Protein AF-A0A0J1I411-F1 (afdb_monomer)

Structure (mmCIF, N/CA/C/O backbone):
data_AF-A0A0J1I411-F1
#
_entry.id   AF-A0A0J1I411-F1
#
loop_
_atom_site.group_PDB
_atom_site.id
_atom_site.type_symbol
_atom_site.label_atom_id
_atom_site.label_alt_id
_atom_site.label_comp_id
_atom_site.label_asym_id
_atom_site.label_entity_id
_atom_site.label_seq_id
_atom_site.pdbx_PDB_ins_code
_atom_site.Cartn_x
_atom_site.Cartn_y
_atom_site.Cartn_z
_atom_site.occupancy
_atom_site.B_iso_or_equiv
_atom_site.auth_seq_id
_atom_site.auth_comp_id
_atom_site.auth_asym_id
_atom_site.auth_atom_id
_atom_site.pdbx_PDB_model_num
ATOM 1 N N . MET A 1 1 ? 9.560 -1.890 -62.493 1.00 42.06 1 MET A N 1
ATOM 2 C CA . MET A 1 1 ? 10.610 -2.605 -61.747 1.00 42.06 1 MET A CA 1
ATOM 3 C C . MET A 1 1 ? 11.025 -1.692 -60.605 1.00 42.06 1 MET A C 1
ATOM 5 O O . MET A 1 1 ? 11.712 -0.721 -60.856 1.00 42.06 1 MET A O 1
ATOM 9 N N . GLU A 1 2 ? 10.551 -1.786 -59.376 1.00 38.88 2 GLU A N 1
ATOM 10 C CA . GLU A 1 2 ? 9.699 -2.738 -58.673 1.00 38.88 2 GLU A CA 1
ATOM 11 C C . GLU A 1 2 ? 8.915 -1.892 -57.660 1.00 38.88 2 GLU A C 1
ATOM 13 O O . GLU A 1 2 ? 9.503 -1.111 -56.914 1.00 38.88 2 GLU A O 1
ATOM 18 N N . SER A 1 3 ? 7.591 -2.007 -57.671 1.00 45.38 3 SER A N 1
ATOM 19 C CA . SER A 1 3 ? 6.730 -1.482 -56.616 1.00 45.38 3 SER A CA 1
ATOM 20 C C . SER A 1 3 ? 6.575 -2.609 -55.603 1.00 45.38 3 SER A C 1
ATOM 22 O O . SER A 1 3 ? 6.096 -3.673 -55.983 1.00 45.38 3 SER A O 1
ATOM 24 N N . SER A 1 4 ? 6.967 -2.421 -54.341 1.00 43.16 4 SER A N 1
ATOM 25 C CA . SER A 1 4 ? 6.605 -3.381 -53.295 1.00 43.16 4 SER A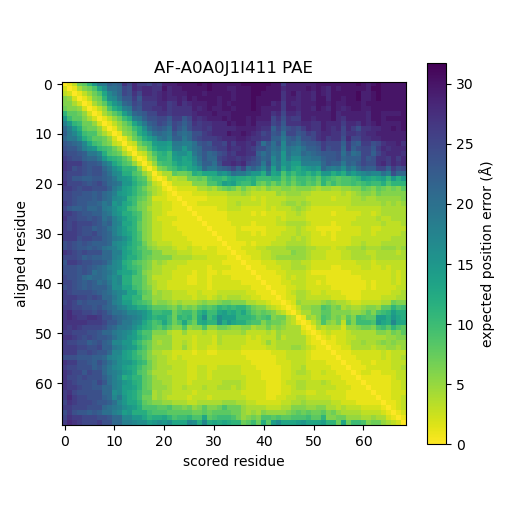 CA 1
ATOM 26 C C . SER A 1 4 ? 6.453 -2.733 -51.923 1.00 43.16 4 SER A C 1
ATOM 28 O O . SER A 1 4 ? 7.234 -1.892 -51.489 1.00 43.16 4 SER A O 1
ATOM 30 N N . VAL A 1 5 ? 5.360 -3.148 -51.302 1.00 56.06 5 VAL A N 1
ATOM 31 C CA . VAL A 1 5 ? 4.715 -2.725 -50.065 1.00 56.06 5 VAL A CA 1
ATOM 32 C C . VAL A 1 5 ? 5.471 -3.266 -48.857 1.00 56.06 5 VAL A C 1
ATOM 34 O O . VAL A 1 5 ? 5.804 -4.441 -48.862 1.00 56.06 5 VAL A O 1
ATOM 37 N N . LEU A 1 6 ? 5.599 -2.490 -47.776 1.00 45.75 6 LEU A N 1
ATOM 38 C CA . LEU A 1 6 ? 5.574 -3.020 -46.402 1.00 45.75 6 LEU A CA 1
ATOM 39 C C . LEU A 1 6 ? 5.060 -1.915 -45.468 1.00 45.75 6 LEU A C 1
ATOM 41 O O . LEU A 1 6 ? 5.727 -0.923 -45.209 1.00 45.75 6 LEU A O 1
ATOM 45 N N . ALA A 1 7 ? 3.766 -1.951 -45.163 1.00 44.03 7 ALA A N 1
ATOM 46 C CA . ALA A 1 7 ? 3.199 -2.666 -44.018 1.00 44.03 7 ALA A CA 1
ATOM 47 C C . ALA A 1 7 ? 3.090 -1.717 -42.820 1.00 44.03 7 ALA A C 1
ATOM 49 O O . ALA A 1 7 ? 4.077 -1.175 -42.329 1.00 44.03 7 ALA A O 1
ATOM 50 N N . GLY A 1 8 ? 1.842 -1.485 -42.408 1.00 43.62 8 GLY A N 1
ATOM 51 C CA . GLY A 1 8 ? 1.465 -0.529 -41.380 1.00 43.62 8 GLY A CA 1
ATOM 52 C C . GLY A 1 8 ? 2.343 -0.625 -40.140 1.00 43.62 8 GLY A C 1
ATOM 53 O O . GLY A 1 8 ? 2.700 -1.711 -39.679 1.00 43.62 8 GLY A O 1
ATOM 54 N N . ARG A 1 9 ? 2.663 0.549 -39.593 1.00 48.91 9 ARG A N 1
ATOM 55 C CA . ARG A 1 9 ? 3.284 0.735 -38.286 1.00 48.91 9 ARG A CA 1
ATOM 56 C C . ARG A 1 9 ? 2.339 0.144 -37.242 1.00 48.91 9 ARG A C 1
ATOM 58 O O . ARG A 1 9 ? 1.510 0.838 -36.666 1.00 48.91 9 ARG A O 1
ATOM 65 N N . ARG A 1 10 ? 2.424 -1.173 -37.054 1.00 45.69 10 ARG A N 1
ATOM 66 C CA . ARG A 1 10 ? 1.800 -1.896 -35.956 1.00 45.69 10 ARG A CA 1
ATOM 67 C C . ARG A 1 10 ? 2.411 -1.276 -34.716 1.00 45.69 10 ARG A C 1
ATOM 69 O O . ARG A 1 10 ? 3.578 -1.525 -34.413 1.00 45.69 10 ARG A O 1
ATOM 76 N N . VAL A 1 11 ? 1.652 -0.389 -34.077 1.00 45.88 11 VAL A N 1
ATOM 77 C CA . VAL A 1 11 ? 1.958 0.104 -32.743 1.00 45.88 11 VAL A CA 1
ATOM 78 C C . VAL A 1 11 ? 2.089 -1.170 -31.933 1.00 45.88 11 VAL A C 1
ATOM 80 O O . VAL A 1 11 ? 1.107 -1.872 -31.687 1.00 45.88 11 VAL A O 1
ATOM 83 N N . LYS A 1 12 ? 3.324 -1.573 -31.636 1.00 43.44 12 LYS A N 1
ATOM 84 C CA . LYS A 1 12 ? 3.509 -2.535 -30.576 1.00 43.44 12 LYS A CA 1
ATOM 85 C C . LYS A 1 12 ? 3.025 -1.752 -29.367 1.00 43.44 12 LYS A C 1
ATOM 87 O O . LYS A 1 12 ? 3.748 -0.889 -28.882 1.00 43.44 12 LYS A O 1
ATOM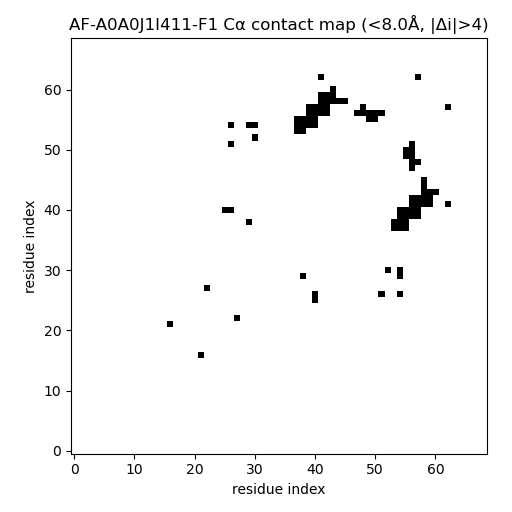 92 N N . HIS A 1 13 ? 1.789 -2.005 -28.938 1.00 40.06 13 HIS A N 1
ATOM 93 C CA . HIS A 1 13 ? 1.431 -1.887 -27.536 1.00 40.06 13 HIS A CA 1
ATOM 94 C C . HIS A 1 13 ? 2.352 -2.876 -26.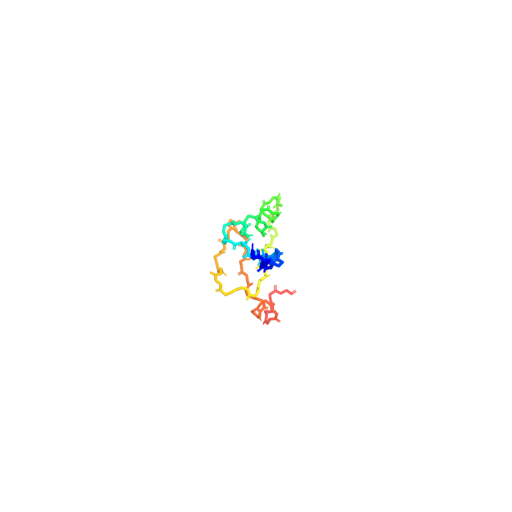824 1.00 40.06 13 HIS A C 1
ATOM 96 O O . HIS A 1 13 ? 2.000 -4.014 -26.534 1.00 40.06 13 HIS A O 1
ATOM 102 N N . GLN A 1 14 ? 3.618 -2.482 -26.699 1.00 39.62 14 GLN A N 1
ATOM 103 C CA . GLN A 1 14 ? 4.493 -3.010 -25.692 1.00 39.62 14 GLN A CA 1
ATOM 104 C C . GLN A 1 14 ? 3.766 -2.606 -24.421 1.00 39.62 14 GLN A C 1
ATOM 106 O O . GLN A 1 14 ? 3.739 -1.430 -24.064 1.00 39.62 14 GLN A O 1
ATOM 111 N N . HIS A 1 15 ? 3.095 -3.577 -23.806 1.00 47.09 15 HIS A N 1
ATOM 112 C CA . HIS A 1 15 ? 2.838 -3.578 -22.377 1.00 47.09 15 HIS A CA 1
ATOM 113 C C . HIS A 1 15 ? 4.217 -3.613 -21.713 1.00 47.09 15 HIS A C 1
ATOM 115 O O . HIS A 1 15 ? 4.705 -4.647 -21.273 1.00 47.09 15 HIS A O 1
ATOM 121 N N . ALA A 1 16 ? 4.923 -2.494 -21.833 1.00 49.47 16 ALA A N 1
ATOM 122 C CA . ALA A 1 16 ? 6.153 -2.227 -21.150 1.00 49.47 16 ALA A CA 1
ATOM 123 C C . ALA A 1 16 ? 5.714 -1.792 -19.764 1.00 49.47 16 ALA A C 1
ATOM 125 O O . ALA A 1 16 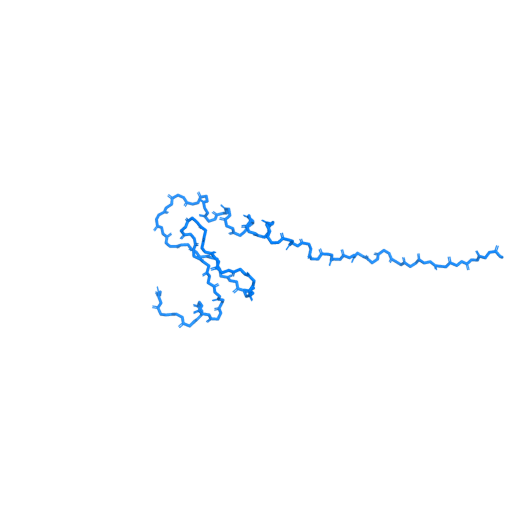? 5.353 -0.639 -19.564 1.00 49.47 16 ALA A O 1
ATOM 126 N N . ASP A 1 17 ? 5.699 -2.732 -18.835 1.00 55.56 17 ASP A N 1
ATOM 127 C CA . ASP A 1 17 ? 6.060 -2.365 -17.480 1.00 55.56 17 ASP A CA 1
ATOM 128 C C . ASP A 1 17 ? 6.871 -3.516 -16.892 1.00 55.56 17 ASP A C 1
ATOM 130 O O . ASP A 1 17 ? 6.386 -4.467 -16.287 1.00 55.56 17 ASP A O 1
ATOM 134 N N . SER A 1 18 ? 8.157 -3.484 -17.225 1.00 53.31 18 SER A N 1
ATOM 135 C CA . SER A 1 18 ? 9.210 -4.115 -16.442 1.00 53.31 18 SER A CA 1
ATOM 136 C C . SER A 1 18 ? 9.009 -3.711 -14.980 1.00 53.31 18 SER A C 1
ATOM 138 O O . SER A 1 18 ? 9.122 -2.525 -14.681 1.00 53.31 18 SER A O 1
ATOM 140 N N . GLY A 1 19 ? 8.711 -4.680 -14.107 1.00 64.25 19 GLY A N 1
ATOM 141 C CA . GLY A 1 19 ? 8.063 -4.51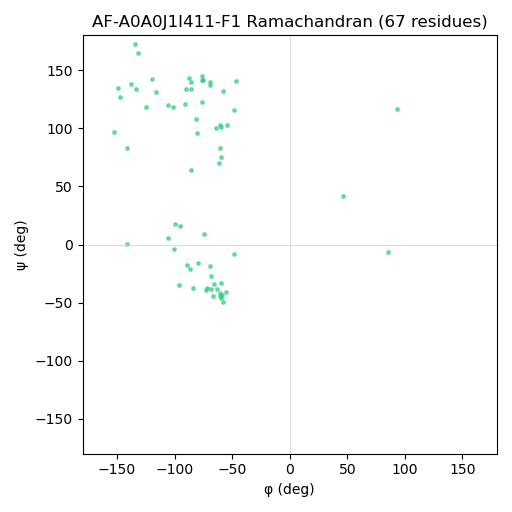2 -12.792 1.00 64.25 19 GLY A CA 1
ATOM 142 C C . GLY A 1 19 ? 8.576 -3.444 -11.814 1.00 64.25 19 GLY A C 1
ATOM 143 O O . GLY A 1 19 ? 7.902 -3.175 -10.828 1.00 64.25 19 GLY A O 1
ATOM 144 N N . ALA A 1 20 ? 9.704 -2.781 -12.076 1.00 64.56 20 ALA A N 1
ATOM 145 C CA . ALA A 1 20 ? 10.137 -1.608 -11.319 1.00 64.56 20 ALA A CA 1
ATOM 146 C C . ALA A 1 20 ? 9.235 -0.373 -11.537 1.00 64.56 20 ALA A C 1
ATOM 148 O O . ALA A 1 20 ? 8.967 0.349 -10.580 1.00 64.56 20 ALA A O 1
ATOM 149 N N . GLY A 1 21 ? 8.751 -0.130 -12.763 1.00 78.81 21 GLY A N 1
ATOM 150 C CA . GLY A 1 21 ? 7.874 1.015 -13.055 1.00 78.81 21 GLY A CA 1
ATOM 151 C C . GLY A 1 21 ? 6.469 0.842 -12.473 1.00 78.81 21 GLY A C 1
ATOM 152 O O . GLY A 1 21 ? 5.899 1.783 -11.915 1.00 78.81 21 GLY A O 1
ATOM 153 N N . THR A 1 22 ? 5.954 -0.387 -12.509 1.00 78.94 22 THR A N 1
ATOM 154 C CA . THR A 1 22 ? 4.693 -0.778 -11.869 1.00 78.94 22 THR A CA 1
ATOM 155 C C . THR A 1 22 ? 4.738 -0.552 -10.358 1.00 78.94 22 THR A C 1
ATOM 157 O O . THR A 1 22 ? 3.831 0.067 -9.805 1.00 78.94 22 THR A O 1
ATOM 160 N N . LEU A 1 23 ? 5.832 -0.963 -9.701 1.00 82.75 23 LEU A N 1
ATOM 161 C CA . LEU A 1 23 ? 6.009 -0.819 -8.254 1.00 82.75 23 LEU A CA 1
ATOM 162 C C . LEU A 1 23 ? 5.913 0.644 -7.804 1.00 82.75 23 LEU A C 1
ATOM 164 O O . LEU A 1 23 ? 5.182 0.975 -6.875 1.00 82.75 23 LEU A O 1
ATOM 168 N N . GLU A 1 24 ? 6.636 1.544 -8.469 1.00 87.81 24 GLU A N 1
ATOM 169 C CA . GLU A 1 24 ? 6.622 2.960 -8.103 1.00 87.81 24 GLU A CA 1
ATOM 170 C C . GLU A 1 24 ? 5.210 3.548 -8.219 1.00 87.81 24 GLU A C 1
ATOM 172 O O . GLU A 1 24 ? 4.735 4.228 -7.307 1.00 87.81 24 GLU A O 1
ATOM 177 N N . ARG A 1 25 ? 4.501 3.235 -9.308 1.00 89.31 25 ARG A N 1
ATOM 178 C CA . ARG A 1 25 ? 3.153 3.755 -9.570 1.00 89.31 25 ARG A CA 1
ATOM 179 C C . ARG A 1 25 ? 2.112 3.253 -8.572 1.00 89.31 25 ARG A C 1
ATOM 181 O O . ARG A 1 25 ? 1.183 3.996 -8.259 1.00 89.31 25 ARG A O 1
ATOM 188 N N . GLU A 1 26 ? 2.251 2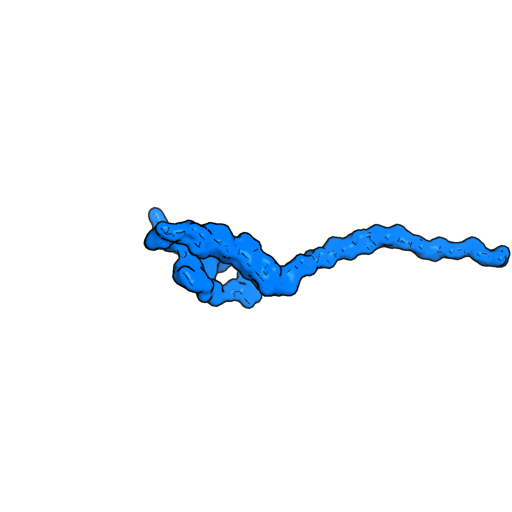.021 -8.096 1.00 90.12 26 GLU A N 1
ATOM 189 C CA . GLU A 1 26 ? 1.299 1.395 -7.175 1.00 90.12 26 GLU A CA 1
ATOM 190 C C . GLU A 1 26 ? 1.564 1.763 -5.711 1.00 90.12 26 GLU A C 1
ATOM 192 O O . GLU A 1 26 ? 0.621 2.001 -4.954 1.00 90.12 26 GLU A O 1
ATOM 197 N N . PHE A 1 27 ? 2.833 1.870 -5.305 1.00 92.12 27 PHE A N 1
ATOM 198 C CA . PHE A 1 27 ? 3.197 2.065 -3.900 1.00 92.12 27 PHE A CA 1
ATOM 199 C C . PHE A 1 27 ? 3.434 3.530 -3.521 1.00 92.12 27 PHE A C 1
ATOM 201 O O . PHE A 1 27 ? 3.065 3.927 -2.413 1.00 92.12 27 PHE A O 1
ATOM 208 N N . ALA A 1 28 ? 3.990 4.367 -4.408 1.00 94.00 28 ALA A N 1
ATOM 209 C CA . ALA A 1 28 ? 4.339 5.750 -4.062 1.00 94.00 28 ALA A CA 1
ATOM 210 C C . ALA A 1 28 ? 3.159 6.579 -3.508 1.00 94.00 28 ALA A C 1
ATOM 212 O O . ALA A 1 28 ? 3.359 7.286 -2.514 1.00 94.00 28 ALA A O 1
ATOM 213 N N . PRO A 1 29 ? 1.923 6.481 -4.048 1.00 95.25 29 PRO A N 1
ATOM 214 C CA . PRO A 1 29 ? 0.783 7.207 -3.488 1.00 95.25 29 PRO A CA 1
ATOM 215 C C . PRO A 1 29 ? 0.445 6.782 -2.054 1.00 95.25 29 PRO A C 1
ATOM 217 O O . PRO A 1 29 ? 0.113 7.628 -1.228 1.00 95.25 29 PRO A O 1
ATOM 220 N N . LEU A 1 30 ? 0.552 5.486 -1.743 1.00 95.81 30 LEU A N 1
ATOM 221 C CA . LEU A 1 30 ? 0.241 4.943 -0.419 1.00 95.81 30 LEU A CA 1
ATOM 222 C C . LEU A 1 30 ? 1.312 5.324 0.609 1.00 95.81 30 LEU A C 1
ATOM 224 O O . LEU A 1 30 ? 0.977 5.683 1.738 1.00 95.81 30 LEU A O 1
ATOM 228 N N . LEU A 1 31 ? 2.585 5.311 0.209 1.00 94.50 31 LEU A N 1
ATOM 229 C CA . LEU A 1 31 ? 3.712 5.712 1.059 1.00 94.50 31 LEU A CA 1
ATOM 230 C C . LEU A 1 31 ? 3.719 7.213 1.374 1.00 94.50 31 LEU A C 1
ATOM 232 O O . LEU A 1 31 ? 4.211 7.628 2.423 1.00 94.50 31 LEU A O 1
ATOM 236 N N . ALA A 1 32 ? 3.147 8.042 0.498 1.00 95.94 32 ALA A N 1
ATOM 237 C CA . ALA A 1 32 ? 3.021 9.478 0.736 1.00 95.94 32 ALA A CA 1
ATOM 238 C C . ALA A 1 32 ? 2.012 9.826 1.852 1.00 95.94 32 ALA A C 1
ATOM 240 O O . ALA A 1 32 ? 2.061 10.933 2.401 1.00 95.94 32 ALA A O 1
ATOM 241 N N . ILE A 1 33 ? 1.110 8.904 2.209 1.00 96.31 33 ILE A N 1
ATOM 242 C CA . ILE A 1 33 ? 0.095 9.107 3.248 1.00 96.31 33 ILE A CA 1
ATOM 243 C C . ILE A 1 33 ? 0.717 8.863 4.626 1.00 96.31 33 ILE A C 1
ATOM 245 O O . ILE A 1 33 ? 0.980 7.731 5.032 1.00 96.31 33 ILE A O 1
ATOM 249 N N . LYS A 1 34 ? 0.914 9.950 5.376 1.00 94.69 34 LYS A N 1
ATOM 250 C CA . LYS A 1 34 ? 1.539 9.946 6.708 1.00 94.69 34 LYS A CA 1
ATOM 251 C C . LYS A 1 34 ? 0.532 9.659 7.821 1.00 94.69 34 LYS A C 1
ATOM 253 O O . LYS A 1 34 ? 0.286 10.503 8.679 1.00 94.69 34 LYS A O 1
ATOM 258 N N . ASP A 1 35 ? -0.040 8.465 7.798 1.00 94.81 35 ASP A N 1
ATOM 259 C CA . ASP A 1 35 ? -0.884 7.947 8.872 1.00 94.81 35 ASP A CA 1
ATOM 260 C C . ASP A 1 35 ? -0.523 6.496 9.226 1.00 94.81 35 ASP A C 1
ATOM 262 O O . ASP A 1 35 ? 0.251 5.833 8.531 1.00 94.81 35 ASP A O 1
ATOM 266 N N . ASN A 1 36 ? -1.131 5.997 10.303 1.00 92.62 36 ASN A N 1
ATOM 267 C CA . ASN A 1 36 ? -0.966 4.619 10.766 1.00 92.62 36 ASN A CA 1
ATOM 268 C C . ASN A 1 36 ? -2.130 3.705 10.345 1.00 92.62 36 ASN A C 1
ATOM 270 O O . ASN A 1 36 ? -2.318 2.644 10.940 1.00 92.62 36 ASN A O 1
ATOM 274 N N . TYR A 1 37 ? -2.942 4.104 9.362 1.00 94.50 37 TYR A N 1
ATOM 275 C CA . TYR A 1 37 ? -4.016 3.244 8.879 1.00 94.50 37 TYR A CA 1
ATOM 276 C C . TYR A 1 37 ? -3.430 2.117 8.011 1.00 94.50 37 TYR A C 1
ATOM 278 O O . TYR A 1 37 ? -2.474 2.371 7.266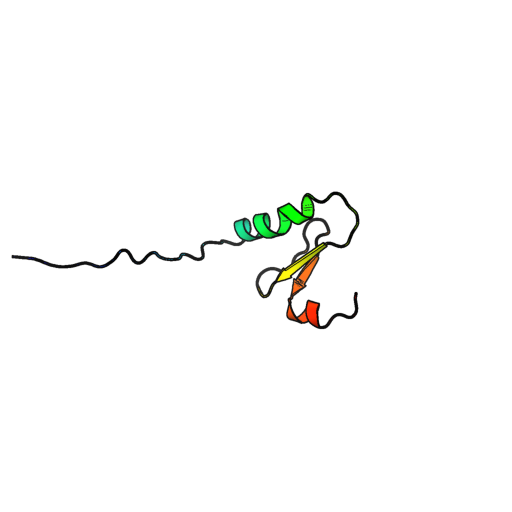 1.00 94.50 37 TYR A O 1
ATOM 286 N N . PRO A 1 38 ? -3.956 0.878 8.088 1.00 93.62 38 PRO A N 1
ATOM 287 C CA . PRO A 1 38 ? -3.514 -0.211 7.222 1.00 93.62 38 PRO A CA 1
ATOM 288 C C . PRO A 1 38 ? -3.698 0.130 5.736 1.00 93.62 38 PRO A C 1
ATOM 290 O O . PRO A 1 38 ? -4.767 0.575 5.325 1.00 93.62 38 PRO A O 1
ATOM 293 N N . LYS A 1 39 ? -2.659 -0.098 4.926 1.00 95.00 39 LYS A N 1
ATOM 294 C CA . LYS A 1 39 ? -2.639 0.200 3.483 1.00 95.00 39 LYS A CA 1
ATOM 295 C C . LYS A 1 39 ? -2.407 -1.081 2.698 1.00 95.00 39 LYS A C 1
ATOM 297 O O . LYS A 1 39 ? -1.618 -1.924 3.132 1.00 95.00 39 LYS A O 1
ATOM 302 N N . TYR A 1 40 ? -3.066 -1.201 1.549 1.00 93.88 40 TYR A N 1
ATOM 303 C CA . TYR A 1 40 ? -3.035 -2.411 0.735 1.00 93.88 40 TYR A CA 1
ATOM 304 C C . TYR A 1 40 ? -2.893 -2.081 -0.749 1.00 93.88 40 TYR A C 1
ATOM 306 O O . TYR A 1 40 ? -3.576 -1.189 -1.248 1.00 93.88 40 TYR A O 1
ATOM 314 N N . VAL A 1 41 ? -2.065 -2.850 -1.451 1.00 93.81 41 VAL A N 1
ATOM 315 C CA . VAL A 1 41 ? -2.142 -3.008 -2.907 1.00 93.81 41 VAL A CA 1
ATOM 316 C C . VAL A 1 41 ? -2.833 -4.342 -3.162 1.00 93.81 41 VAL A C 1
ATOM 318 O O . VAL A 1 41 ? -2.348 -5.384 -2.718 1.00 93.81 41 VAL A O 1
ATOM 321 N N . VAL A 1 42 ? -3.989 -4.302 -3.825 1.00 93.38 42 VAL A N 1
ATOM 322 C CA . VAL A 1 42 ? -4.751 -5.498 -4.202 1.00 93.38 42 VAL A CA 1
ATOM 323 C C . VAL A 1 42 ? -4.585 -5.711 -5.699 1.00 93.38 42 VAL A C 1
ATOM 325 O O . VAL A 1 42 ? -4.951 -4.837 -6.483 1.00 93.38 42 VAL A O 1
ATOM 328 N N . THR A 1 43 ? -4.045 -6.859 -6.096 1.00 89.69 43 THR A N 1
ATOM 329 C CA . THR A 1 43 ? -3.746 -7.162 -7.502 1.00 89.69 43 THR A CA 1
ATOM 330 C C . THR A 1 43 ? -4.263 -8.537 -7.909 1.00 89.69 43 THR A C 1
ATOM 332 O O . THR A 1 43 ? -4.575 -9.370 -7.062 1.00 89.69 43 THR A O 1
ATOM 335 N N . MET A 1 44 ? -4.328 -8.773 -9.217 1.00 90.75 44 MET A N 1
ATOM 336 C CA . MET A 1 44 ? -4.486 -10.105 -9.810 1.00 90.75 44 MET A CA 1
ATOM 337 C C . MET A 1 44 ? -3.156 -10.673 -10.328 1.00 90.75 44 MET A C 1
ATOM 339 O O . MET A 1 44 ? -3.139 -11.793 -10.828 1.00 90.75 44 MET A O 1
ATOM 343 N N . ASP A 1 45 ? -2.070 -9.898 -10.261 1.00 85.25 45 ASP A N 1
ATOM 344 C CA . ASP A 1 45 ? -0.744 -10.324 -10.702 1.00 85.25 45 ASP A CA 1
ATOM 345 C C . ASP A 1 45 ? -0.169 -11.413 -9.776 1.00 85.25 45 ASP A C 1
ATOM 347 O O . ASP A 1 45 ? -0.255 -11.338 -8.548 1.00 85.25 45 ASP A O 1
ATOM 351 N N . ASP A 1 46 ? 0.433 -12.433 -10.380 1.00 75.31 46 ASP A N 1
ATOM 352 C CA . ASP A 1 46 ? 1.026 -13.578 -9.696 1.00 75.31 46 ASP A CA 1
ATOM 353 C C . ASP A 1 46 ? 2.495 -13.356 -9.316 1.00 75.31 46 ASP A C 1
ATOM 355 O O . ASP A 1 46 ? 3.024 -14.089 -8.471 1.00 75.31 46 ASP A O 1
ATOM 359 N N . PHE A 1 47 ? 3.161 -12.371 -9.927 1.00 69.94 47 PHE A N 1
ATOM 360 C CA . PHE A 1 47 ? 4.615 -12.215 -9.855 1.00 69.94 47 PHE A CA 1
ATOM 361 C C . PHE A 1 47 ? 5.114 -11.411 -8.650 1.00 69.94 47 PHE A C 1
ATOM 363 O O . PHE A 1 47 ? 6.274 -11.572 -8.267 1.00 69.94 47 PHE A O 1
ATOM 370 N N . TRP A 1 48 ? 4.274 -10.583 -8.026 1.00 68.88 48 TRP A N 1
ATOM 371 C CA . TRP A 1 48 ? 4.665 -9.742 -6.893 1.00 68.88 48 TRP A CA 1
ATOM 372 C C . TRP A 1 48 ? 3.912 -10.139 -5.625 1.00 68.88 48 TRP A C 1
ATOM 374 O O . TRP A 1 48 ? 2.697 -10.311 -5.654 1.00 68.88 48 TRP A O 1
ATOM 384 N N . ARG A 1 49 ? 4.619 -10.327 -4.504 1.00 68.31 49 ARG A N 1
ATOM 385 C CA . ARG A 1 49 ? 4.004 -10.711 -3.215 1.00 68.31 49 ARG A CA 1
ATOM 386 C C . ARG A 1 49 ? 4.620 -10.035 -1.992 1.00 68.31 49 ARG A C 1
ATOM 388 O O . ARG A 1 49 ? 4.163 -10.286 -0.879 1.00 68.31 49 ARG A O 1
ATOM 395 N N . ASP A 1 50 ? 5.617 -9.177 -2.183 1.00 81.88 50 ASP A N 1
ATOM 396 C CA . ASP A 1 50 ? 6.323 -8.559 -1.068 1.00 81.88 50 ASP A CA 1
ATOM 397 C C . ASP A 1 50 ? 5.612 -7.292 -0.582 1.00 81.88 50 ASP A C 1
ATOM 399 O O . ASP A 1 50 ? 5.114 -6.475 -1.363 1.00 81.88 50 ASP A O 1
ATOM 403 N N . ASN A 1 51 ? 5.587 -7.129 0.742 1.00 87.19 51 ASN A N 1
ATOM 404 C CA . ASN A 1 51 ? 5.150 -5.899 1.393 1.00 87.19 51 ASN A CA 1
ATOM 405 C C . ASN A 1 51 ? 6.248 -4.836 1.273 1.00 87.19 51 ASN A C 1
ATOM 407 O O . ASN A 1 51 ? 7.43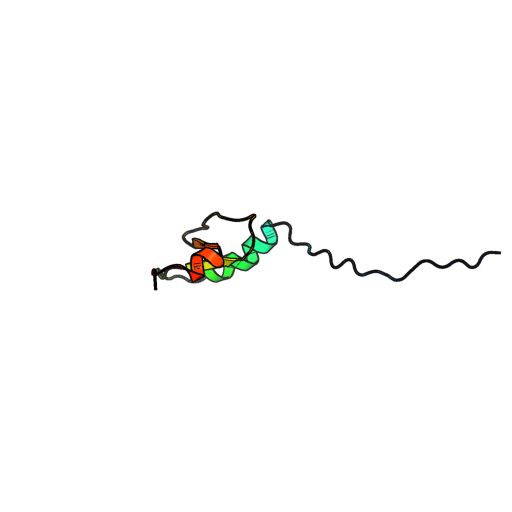2 -5.151 1.392 1.00 87.19 51 ASN A O 1
ATOM 411 N N . VAL A 1 52 ? 5.858 -3.571 1.129 1.00 88.06 52 VAL A N 1
ATOM 412 C CA . VAL A 1 52 ? 6.795 -2.444 0.993 1.00 88.06 52 VAL A CA 1
ATOM 413 C C . VAL A 1 52 ? 6.476 -1.409 2.060 1.00 88.06 52 VAL A C 1
ATOM 415 O O . VAL A 1 52 ? 5.363 -0.893 2.093 1.00 88.06 52 VAL A O 1
ATOM 418 N N . ASP A 1 53 ? 7.429 -1.133 2.954 1.00 88.94 53 ASP A N 1
ATOM 419 C CA . ASP A 1 53 ? 7.334 -0.091 3.991 1.00 88.94 53 ASP A CA 1
ATOM 420 C C . ASP A 1 53 ? 5.991 -0.075 4.758 1.00 88.94 53 ASP A C 1
ATOM 422 O O . ASP A 1 53 ? 5.399 0.966 5.037 1.00 88.94 53 ASP A O 1
ATOM 426 N N . GLY A 1 54 ? 5.481 -1.266 5.098 1.00 88.88 54 GLY A N 1
ATOM 427 C CA . GLY A 1 54 ? 4.225 -1.441 5.838 1.00 88.88 54 GLY A CA 1
ATOM 428 C C . GLY A 1 54 ? 2.950 -1.443 4.983 1.00 88.88 54 GLY A C 1
ATOM 429 O O . GLY A 1 54 ? 1.879 -1.762 5.504 1.00 88.88 54 GLY A O 1
ATOM 430 N N . VAL A 1 55 ? 3.045 -1.163 3.681 1.00 93.88 55 VAL A N 1
ATOM 431 C CA . VAL A 1 55 ? 1.974 -1.407 2.707 1.00 93.88 55 VAL A CA 1
ATOM 432 C C . VAL A 1 55 ? 1.924 -2.899 2.402 1.00 93.88 55 VAL A C 1
ATOM 434 O O . VAL A 1 55 ? 2.915 -3.502 1.984 1.00 93.88 55 VAL A O 1
ATOM 437 N N . LYS A 1 56 ? 0.760 -3.504 2.632 1.00 92.25 56 LYS A N 1
ATOM 438 C CA . LYS A 1 56 ? 0.545 -4.937 2.442 1.00 92.25 56 LYS A CA 1
ATOM 439 C C . LYS A 1 56 ? 0.173 -5.237 0.997 1.00 92.25 56 LYS A C 1
ATOM 441 O O . LYS A 1 56 ? -0.719 -4.602 0.442 1.00 92.25 56 LYS A O 1
ATOM 446 N N . HIS A 1 57 ? 0.788 -6.249 0.413 1.00 92.50 57 HIS A N 1
ATOM 447 C CA . HIS A 1 57 ? 0.348 -6.778 -0.868 1.00 92.50 57 HIS A CA 1
ATOM 448 C C . HIS A 1 57 ? -0.674 -7.901 -0.648 1.00 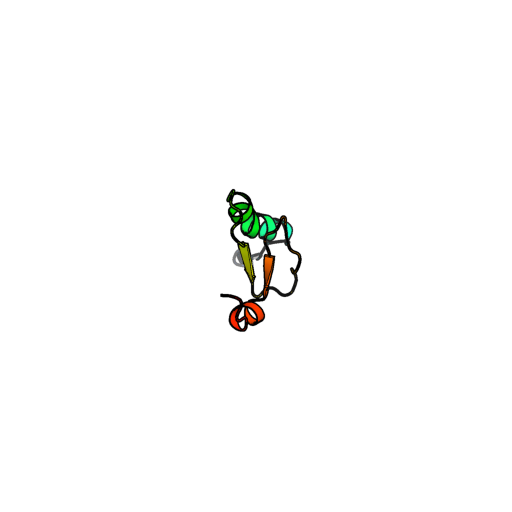92.50 57 HIS A C 1
ATOM 450 O O . HIS A 1 57 ? -0.471 -8.769 0.203 1.00 92.50 57 HIS A O 1
ATOM 456 N N . LYS A 1 58 ? -1.791 -7.892 -1.380 1.00 91.19 58 LYS A N 1
ATOM 457 C CA . LYS A 1 58 ? -2.845 -8.913 -1.278 1.00 91.19 58 LYS A CA 1
ATOM 458 C C . LYS A 1 58 ? -3.263 -9.374 -2.672 1.00 91.19 58 LYS A C 1
ATOM 460 O O . LYS A 1 58 ? -3.524 -8.556 -3.552 1.00 91.19 58 LYS A O 1
ATOM 465 N N . GLN A 1 59 ? -3.378 -10.688 -2.853 1.00 92.06 59 GLN A N 1
ATOM 466 C CA . GLN A 1 59 ? -4.042 -11.243 -4.030 1.00 92.06 59 GLN A CA 1
ATOM 467 C C . GLN A 1 59 ? -5.543 -10.946 -3.957 1.00 92.06 59 GLN A C 1
ATOM 469 O O . GLN A 1 59 ? -6.146 -11.050 -2.887 1.00 92.06 59 GLN A O 1
ATOM 474 N N . LEU A 1 60 ? -6.160 -10.599 -5.086 1.00 92.12 60 LEU A N 1
ATOM 475 C CA . LEU A 1 60 ? -7.570 -10.212 -5.142 1.00 92.12 60 LEU A CA 1
ATOM 476 C C . LEU A 1 60 ? -8.478 -11.324 -4.614 1.00 92.12 60 LEU A C 1
ATOM 478 O O . LEU A 1 60 ? -9.386 -11.054 -3.834 1.00 92.12 60 LEU A O 1
ATOM 482 N N . ALA A 1 61 ? -8.218 -12.573 -5.004 1.00 92.44 61 ALA A N 1
ATOM 483 C CA . ALA A 1 61 ? -9.012 -13.709 -4.545 1.00 92.44 61 ALA A CA 1
ATOM 484 C C . ALA A 1 61 ? -8.949 -13.867 -3.019 1.00 92.44 61 ALA A C 1
ATOM 486 O O . ALA A 1 61 ? -9.975 -14.086 -2.384 1.00 92.44 61 ALA A O 1
ATOM 487 N N . GLU A 1 62 ? -7.765 -13.700 -2.427 1.00 89.25 62 GLU A N 1
ATOM 488 C CA . GLU A 1 62 ? -7.602 -13.744 -0.974 1.00 89.25 62 GLU A CA 1
ATOM 489 C C . GLU A 1 62 ? -8.302 -12.563 -0.308 1.00 89.25 62 GLU A C 1
ATOM 491 O O . GLU A 1 62 ? -9.015 -12.775 0.663 1.00 89.25 62 GLU A O 1
ATOM 496 N N . PHE A 1 63 ? -8.153 -11.349 -0.855 1.00 92.00 63 PHE A N 1
ATOM 497 C CA . PHE A 1 63 ? -8.778 -10.123 -0.350 1.00 92.00 63 PHE A CA 1
ATOM 498 C C . PHE A 1 63 ? -10.313 -10.190 -0.336 1.00 92.00 63 PHE A C 1
ATOM 500 O O . PHE A 1 63 ? -10.952 -9.622 0.540 1.00 92.00 63 PHE A O 1
ATOM 507 N N . LEU A 1 64 ? -10.925 -10.884 -1.290 1.00 93.75 64 LEU A N 1
ATOM 508 C CA . LEU A 1 64 ? -12.382 -11.025 -1.337 1.00 93.75 64 LEU A CA 1
ATOM 509 C C . LEU A 1 64 ? -12.922 -12.088 -0.371 1.00 93.75 64 LEU A C 1
ATOM 511 O O . LEU A 1 64 ? -14.121 -12.111 -0.112 1.00 93.75 64 LEU A O 1
ATOM 515 N N . LEU A 1 65 ? -12.059 -12.969 0.136 1.00 94.25 65 LEU A N 1
ATOM 516 C CA . LEU A 1 65 ? -12.426 -14.078 1.020 1.00 94.25 65 LEU A CA 1
ATOM 517 C C . LEU A 1 65 ? -12.025 -13.837 2.484 1.00 94.25 65 LEU A C 1
ATOM 519 O O . LEU A 1 65 ? -12.150 -14.743 3.304 1.00 94.25 65 LEU A O 1
ATOM 523 N N . THR A 1 66 ? -11.509 -12.653 2.814 1.00 89.69 66 THR A N 1
ATOM 524 C CA . THR A 1 66 ? -11.089 -12.300 4.178 1.00 89.69 66 THR A CA 1
ATOM 525 C C . THR A 1 66 ? -12.242 -11.727 4.999 1.00 89.69 66 THR A C 1
ATOM 527 O O . THR A 1 66 ? -12.999 -10.901 4.500 1.00 89.69 66 THR A O 1
ATOM 530 N N . ASP A 1 67 ? -12.257 -12.059 6.293 1.00 90.81 67 ASP A N 1
ATOM 531 C CA . ASP A 1 67 ? -13.133 -11.470 7.319 1.00 90.81 67 ASP A CA 1
ATOM 532 C C . ASP A 1 67 ? -12.455 -10.311 8.103 1.00 90.81 67 ASP A C 1
ATOM 534 O O . ASP A 1 67 ? -12.887 -9.947 9.194 1.00 90.81 67 ASP A O 1
ATOM 538 N N . GLU A 1 68 ? -11.343 -9.753 7.605 1.00 81.81 68 GLU A N 1
ATOM 539 C CA . GLU A 1 68 ? -10.521 -8.727 8.286 1.00 81.81 68 GLU A CA 1
ATOM 540 C C . GLU A 1 68 ? -11.127 -7.297 8.305 1.00 81.81 68 GLU A C 1
ATOM 542 O O . GLU A 1 68 ? -10.429 -6.364 8.713 1.00 81.81 68 GLU A O 1
ATOM 547 N N . PHE A 1 69 ? -12.388 -7.088 7.902 1.00 76.81 69 PHE A N 1
ATOM 548 C CA . PHE A 1 69 ? -13.022 -5.761 7.766 1.00 76.81 69 PHE A CA 1
ATOM 549 C C . PHE A 1 69 ? -14.509 -5.772 8.137 1.00 76.81 69 PHE A C 1
ATOM 551 O O . PHE A 1 69 ? -15.000 -4.703 8.569 1.00 76.81 69 PHE A O 1
#

pLDDT: mean 76.99, std 19.97, range [38.88, 96.31]

Solvent-accessible surface area (backbone atoms only — not comparable to full-atom values): 4828 Å² total; per-residue (Å²): 141,78,90,82,87,82,77,80,86,71,75,72,80,66,85,74,59,69,65,70,59,51,49,52,70,67,44,49,71,61,70,68,53,93,65,91,71,91,44,73,49,73,38,87,65,85,88,69,74,72,63,56,97,78,34,38,52,39,50,44,74,58,62,73,71,56,86,91,124

Secondary structure (DSSP, 8-state):
------------------THHHHHHHHHHHHT--S-S-EEEEE--SS----BTTEEEEEHHHHHT----

Nearest PDB structures (foldseek):
  2czr-assembly1_A  TM=5.393E-01  e=5.014E+00  Thermococcus kodakarensis KOD1
  8i7r-assembly1_H6  TM=1.256E-01  e=7.608E+00  Mus musculus

Sequence (69 aa):
MESSVLAGRRVKHQHADSGAGTLEREFAPLLAIKDNYPKYVVTMDDFWRDNVDGVKHKQLAEFLLTDEF

Radius of gyration: 20.19 Å; Cα contacts (8 Å, |Δi|>4): 47; chains: 1; bounding box: 24×24×72 Å

Mean predicted aligned error: 11.61 Å

Foldseek 3Di:
DDDDDDDDPPPPPPPDDPPVNVCCVQCVVVVVDPDPDAAEDEDCDPPDADADPRHGYHYNVRVVVDPPD